Protein AF-A0A2H0YEI1-F1 (afdb_monomer_lite)

Sequence (120 aa):
MRYFIIFLISFLAAIFQSSFLVHFPIFGWVINLVLILAVGLAIFRNFKEGLFFAFFSGLLLDFFSAMPLGVKMVSLILCLIFLNLFFRFIKLSNLLKLLIFLPIILVIYEVLTLFLQWAI

Structure (mmCIF, N/CA/C/O backbone):
data_AF-A0A2H0YEI1-F1
#
_entry.id   AF-A0A2H0YEI1-F1
#
loop_
_atom_site.group_PDB
_atom_site.id
_atom_site.type_symbol
_atom_site.label_atom_id
_atom_site.label_alt_id
_atom_site.label_comp_id
_atom_site.label_asym_id
_atom_site.label_entity_id
_atom_site.label_seq_id
_atom_site.pdbx_PDB_ins_code
_atom_site.Cartn_x
_atom_site.Cartn_y
_atom_site.Cartn_z
_atom_site.occupancy
_atom_site.B_iso_or_equiv
_atom_site.auth_seq_id
_atom_site.auth_comp_id
_atom_site.auth_asym_id
_atom_site.auth_atom_id
_atom_site.pdbx_PDB_model_num
ATOM 1 N N . MET A 1 1 ? 7.768 8.068 19.001 1.00 83.94 1 MET A N 1
ATOM 2 C CA . MET A 1 1 ? 8.097 6.623 19.004 1.00 83.94 1 MET A CA 1
ATOM 3 C C . MET A 1 1 ? 7.322 5.820 17.963 1.00 83.94 1 MET A C 1
ATOM 5 O O . MET A 1 1 ? 7.958 5.252 17.090 1.00 83.94 1 MET A O 1
ATOM 9 N N . ARG A 1 2 ? 5.978 5.808 17.958 1.00 88.56 2 ARG A N 1
ATOM 10 C CA . ARG A 1 2 ? 5.197 4.980 17.008 1.00 88.56 2 ARG A CA 1
ATOM 11 C C . ARG A 1 2 ? 5.521 5.212 15.520 1.00 88.56 2 ARG A C 1
ATOM 13 O O . ARG A 1 2 ? 5.783 4.250 14.812 1.00 88.56 2 ARG A O 1
ATOM 20 N N . TYR A 1 3 ? 5.533 6.461 15.050 1.00 88.62 3 TYR A N 1
ATOM 21 C CA . TYR A 1 3 ? 5.816 6.770 13.635 1.00 88.62 3 TYR A CA 1
ATOM 22 C C . TYR A 1 3 ? 7.244 6.417 13.210 1.00 88.62 3 TYR A C 1
ATOM 24 O O . TYR A 1 3 ? 7.453 6.012 12.074 1.00 88.62 3 TYR A O 1
ATOM 32 N N . PHE A 1 4 ? 8.204 6.503 14.133 1.00 93.00 4 PHE A N 1
ATOM 33 C CA . PHE A 1 4 ? 9.581 6.082 13.885 1.00 93.00 4 PHE A CA 1
ATOM 34 C C . PHE A 1 4 ? 9.665 4.572 13.622 1.00 93.00 4 PHE A C 1
ATOM 36 O O . PHE A 1 4 ? 10.327 4.147 12.684 1.00 93.00 4 PHE A O 1
ATOM 43 N N . ILE A 1 5 ? 8.919 3.766 14.386 1.00 94.00 5 ILE A N 1
ATOM 44 C CA . ILE A 1 5 ? 8.836 2.314 14.168 1.00 94.00 5 ILE A CA 1
ATOM 45 C C . ILE A 1 5 ? 8.191 2.007 12.811 1.00 94.00 5 ILE A C 1
ATOM 47 O O . ILE A 1 5 ? 8.700 1.175 12.070 1.00 94.00 5 ILE A O 1
ATOM 51 N N . ILE A 1 6 ? 7.101 2.696 12.452 1.00 94.06 6 ILE A N 1
ATOM 52 C CA . ILE A 1 6 ? 6.441 2.517 11.145 1.00 94.06 6 ILE A CA 1
ATOM 53 C C . ILE A 1 6 ? 7.402 2.862 10.007 1.00 94.06 6 ILE A C 1
ATOM 55 O O . ILE A 1 6 ? 7.492 2.107 9.043 1.00 94.06 6 ILE A O 1
ATOM 59 N N . PHE A 1 7 ? 8.144 3.963 10.138 1.00 94.19 7 PHE A N 1
ATOM 60 C CA . PHE A 1 7 ? 9.166 4.349 9.173 1.00 94.19 7 PHE A CA 1
ATOM 61 C C . PHE A 1 7 ? 10.254 3.272 9.046 1.00 94.19 7 PHE A C 1
ATOM 63 O O . PHE A 1 7 ? 10.545 2.834 7.936 1.00 94.19 7 PHE A O 1
ATOM 70 N N . LEU A 1 8 ? 10.784 2.769 10.164 1.00 95.75 8 LEU A N 1
ATOM 71 C CA . LEU A 1 8 ? 11.798 1.711 10.164 1.00 95.75 8 LEU A CA 1
ATOM 72 C C . LEU A 1 8 ? 11.297 0.435 9.467 1.00 95.75 8 LEU A C 1
ATOM 74 O O . LEU A 1 8 ? 11.996 -0.126 8.627 1.00 95.75 8 LEU A O 1
ATOM 78 N N . ILE A 1 9 ? 10.068 0.003 9.767 1.00 95.44 9 ILE A N 1
ATOM 79 C CA . ILE A 1 9 ? 9.457 -1.164 9.115 1.00 95.44 9 ILE A CA 1
ATOM 80 C C . ILE A 1 9 ? 9.241 -0.883 7.624 1.00 95.44 9 ILE A C 1
ATOM 82 O O . ILE A 1 9 ? 9.494 -1.761 6.807 1.00 95.44 9 ILE A O 1
ATOM 86 N N . SER A 1 10 ? 8.816 0.329 7.249 1.00 94.94 10 SER A N 1
ATOM 87 C CA . SER A 1 10 ? 8.624 0.710 5.842 1.00 94.94 10 SER A CA 1
ATOM 88 C C . SER A 1 10 ? 9.931 0.662 5.053 1.00 94.94 10 SER A C 1
ATOM 90 O O . SER A 1 10 ? 9.944 0.198 3.916 1.00 94.94 10 SER A O 1
ATOM 92 N N . PHE A 1 11 ? 11.036 1.050 5.692 1.00 95.44 11 PHE A N 1
ATOM 93 C CA . PHE A 1 11 ? 12.370 1.007 5.115 1.00 95.44 11 PHE A CA 1
ATOM 94 C C . PHE A 1 11 ? 12.863 -0.424 4.917 1.00 95.44 11 PHE A C 1
ATOM 96 O O . PHE A 1 11 ? 13.245 -0.796 3.809 1.00 95.44 11 PHE A O 1
ATOM 103 N N . LEU A 1 12 ? 12.773 -1.254 5.959 1.00 96.38 12 LEU A N 1
ATOM 104 C CA . LEU A 1 12 ? 13.135 -2.670 5.872 1.00 96.38 12 LEU A CA 1
ATOM 105 C C . LEU A 1 12 ? 12.277 -3.413 4.841 1.00 96.38 12 LEU A C 1
ATOM 107 O O . LEU A 1 12 ? 12.808 -4.194 4.057 1.00 96.38 12 LEU A O 1
ATOM 111 N N . ALA A 1 13 ? 10.970 -3.144 4.806 1.00 95.69 13 ALA A N 1
ATOM 112 C CA . ALA A 1 13 ? 10.058 -3.745 3.840 1.00 95.69 13 ALA A CA 1
ATOM 113 C C . ALA A 1 13 ? 10.393 -3.334 2.401 1.00 95.69 13 ALA A C 1
ATOM 115 O O . ALA A 1 13 ? 10.405 -4.194 1.525 1.00 95.69 13 ALA A O 1
ATOM 116 N N . ALA A 1 14 ? 10.692 -2.054 2.156 1.00 94.94 14 ALA A N 1
ATOM 117 C CA . ALA A 1 14 ? 11.072 -1.574 0.830 1.00 94.94 14 ALA A CA 1
ATOM 118 C C . ALA A 1 14 ? 12.380 -2.217 0.348 1.00 94.94 14 ALA A C 1
ATOM 120 O O . ALA A 1 14 ? 12.420 -2.707 -0.776 1.00 94.94 14 ALA A O 1
ATOM 121 N N . ILE A 1 15 ? 13.401 -2.299 1.212 1.00 95.00 15 ILE A N 1
ATOM 122 C CA . ILE A 1 15 ? 14.674 -2.966 0.896 1.00 95.00 15 ILE A CA 1
ATOM 123 C C . ILE A 1 15 ? 14.460 -4.453 0.631 1.00 95.00 15 ILE A C 1
ATOM 125 O O . ILE A 1 15 ? 14.967 -4.995 -0.345 1.00 95.00 15 ILE A O 1
ATOM 129 N N . PHE A 1 16 ? 13.712 -5.138 1.494 1.00 94.81 16 PHE A N 1
ATOM 130 C CA . PHE A 1 16 ? 13.469 -6.566 1.323 1.00 94.81 16 PHE A CA 1
ATOM 131 C C . PHE A 1 16 ? 12.682 -6.849 0.036 1.00 94.81 16 PHE A C 1
ATOM 133 O O . PHE A 1 16 ? 13.011 -7.781 -0.702 1.00 94.81 16 PHE A O 1
ATOM 140 N N . GLN A 1 17 ? 11.696 -5.999 -0.273 1.00 94.19 17 GLN A N 1
ATOM 141 C CA . GLN A 1 17 ? 10.942 -6.050 -1.521 1.00 94.19 17 GLN A CA 1
ATOM 142 C C . GLN A 1 17 ? 11.856 -5.868 -2.733 1.00 94.19 17 GLN A C 1
ATOM 144 O O . GLN A 1 17 ? 11.777 -6.678 -3.649 1.00 94.19 17 GLN A O 1
ATOM 149 N N . SER A 1 18 ? 12.699 -4.829 -2.754 1.00 92.38 18 SER A N 1
ATOM 150 C CA . SER A 1 18 ? 13.527 -4.481 -3.916 1.00 92.38 18 SER A CA 1
ATOM 151 C C . SER A 1 18 ? 14.736 -5.395 -4.101 1.00 92.38 18 SER A C 1
ATOM 153 O O . SER A 1 18 ? 15.141 -5.634 -5.233 1.00 92.38 18 SER A O 1
ATOM 155 N N . SER A 1 19 ? 15.312 -5.906 -3.012 1.00 92.25 19 SER A N 1
ATOM 156 C CA . SER A 1 19 ? 16.574 -6.650 -3.055 1.00 92.25 19 SER A CA 1
ATOM 157 C C . SER A 1 19 ? 16.382 -8.162 -3.049 1.00 92.25 19 SER A C 1
ATOM 159 O O . SER A 1 19 ? 17.143 -8.871 -3.697 1.00 92.25 19 SER A O 1
ATOM 161 N N . PHE A 1 20 ? 15.387 -8.683 -2.326 1.00 92.06 20 PHE A N 1
ATOM 162 C CA . PHE A 1 20 ? 15.200 -10.129 -2.180 1.00 92.06 20 PHE A CA 1
ATOM 163 C C . PHE A 1 20 ? 14.009 -10.628 -3.000 1.00 92.06 20 PHE A C 1
ATOM 165 O O . PHE A 1 20 ? 14.179 -11.470 -3.877 1.00 92.06 20 PHE A O 1
ATOM 172 N N . LEU A 1 21 ? 12.817 -10.066 -2.774 1.00 90.88 21 LEU A N 1
ATOM 173 C CA . LEU A 1 21 ? 11.565 -10.567 -3.360 1.00 90.88 21 LEU A CA 1
ATOM 174 C C . LEU A 1 21 ? 11.486 -10.462 -4.885 1.00 90.88 21 LEU A C 1
ATOM 176 O O . LEU A 1 21 ? 10.836 -11.305 -5.497 1.00 90.88 21 LEU A O 1
ATOM 180 N N . VAL A 1 22 ? 12.171 -9.497 -5.508 1.00 88.19 22 VAL A N 1
ATOM 181 C CA . VAL A 1 22 ? 12.233 -9.395 -6.981 1.00 88.19 22 VAL A CA 1
ATOM 182 C C . VAL A 1 22 ? 12.772 -10.680 -7.627 1.00 88.19 22 VAL A C 1
ATOM 184 O O . VAL A 1 22 ? 12.378 -11.017 -8.739 1.00 88.19 22 VAL A O 1
ATOM 187 N N . HIS A 1 23 ? 13.610 -11.443 -6.921 1.00 88.88 23 HIS A N 1
ATOM 188 C CA . HIS A 1 23 ? 14.215 -12.679 -7.427 1.00 88.88 23 HIS A CA 1
ATOM 189 C C . HIS A 1 23 ? 13.318 -13.918 -7.284 1.00 88.88 23 HIS A C 1
ATOM 191 O O . HIS A 1 23 ? 13.669 -14.978 -7.797 1.00 88.88 23 HIS A O 1
ATOM 197 N N . PHE A 1 24 ? 12.162 -13.801 -6.620 1.00 90.56 24 PHE A N 1
ATOM 198 C CA . PHE A 1 24 ? 11.223 -14.906 -6.400 1.00 90.56 24 PHE A CA 1
ATOM 199 C C . PHE A 1 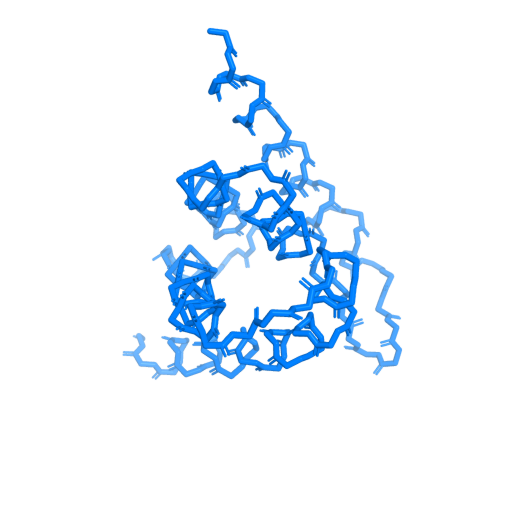24 ? 9.856 -14.624 -7.045 1.00 90.56 24 PHE A C 1
ATOM 201 O O . PHE A 1 24 ? 8.851 -14.511 -6.336 1.00 90.56 24 PHE A O 1
ATOM 208 N N . PRO A 1 25 ? 9.784 -14.498 -8.385 1.00 88.56 25 PRO A N 1
ATOM 209 C CA . PRO A 1 25 ? 8.510 -14.346 -9.067 1.00 88.56 25 PRO A CA 1
ATOM 210 C C . PRO A 1 25 ? 7.696 -15.640 -8.960 1.00 88.56 25 PRO A C 1
ATOM 212 O O . PRO A 1 25 ? 8.181 -16.737 -9.233 1.00 88.56 25 PRO A O 1
ATOM 215 N N . ILE A 1 26 ? 6.424 -15.507 -8.608 1.00 87.31 26 ILE A N 1
ATOM 216 C CA . ILE A 1 26 ? 5.454 -16.600 -8.555 1.00 87.31 26 ILE A CA 1
ATOM 217 C C . ILE A 1 26 ? 4.574 -16.467 -9.797 1.00 87.31 26 ILE A C 1
ATOM 219 O O . ILE A 1 26 ? 3.887 -15.465 -9.964 1.00 87.31 26 ILE A O 1
ATOM 223 N N . PHE A 1 27 ? 4.628 -17.445 -10.707 1.00 86.31 27 PHE A N 1
ATOM 224 C CA . PHE A 1 27 ? 3.952 -17.383 -12.018 1.00 86.31 27 PHE A CA 1
ATOM 225 C C . PHE A 1 27 ? 4.275 -16.115 -12.839 1.00 86.31 27 PHE A C 1
ATOM 227 O O . PHE A 1 27 ? 3.446 -15.640 -13.609 1.00 86.31 27 PHE A O 1
ATOM 234 N N . GLY A 1 28 ? 5.477 -15.550 -12.674 1.00 82.19 28 GLY A N 1
ATOM 235 C CA . GLY A 1 28 ? 5.887 -14.301 -13.331 1.00 82.19 28 GLY A CA 1
ATOM 236 C C . GLY A 1 28 ? 5.458 -13.021 -12.604 1.00 82.19 28 GLY A C 1
ATOM 237 O O . GLY A 1 28 ? 5.818 -11.935 -13.044 1.00 82.19 28 GLY A O 1
ATOM 238 N N . TRP A 1 29 ? 4.744 -13.131 -11.479 1.00 81.31 29 TRP A N 1
ATOM 239 C CA . TRP A 1 29 ? 4.302 -12.003 -10.660 1.00 81.31 29 TRP A CA 1
ATOM 240 C C . TRP A 1 29 ? 5.110 -11.945 -9.365 1.00 81.31 29 TRP A C 1
ATOM 242 O O . TRP A 1 29 ? 5.268 -12.948 -8.669 1.00 81.31 29 TRP A O 1
ATOM 252 N N . VAL A 1 30 ? 5.607 -10.764 -9.003 1.00 86.62 30 VAL A N 1
ATOM 253 C CA . VAL A 1 30 ? 6.270 -10.557 -7.710 1.00 86.62 30 VAL A CA 1
ATOM 254 C C . VAL A 1 30 ? 5.229 -10.069 -6.714 1.00 86.62 30 VAL A C 1
ATOM 256 O O . VAL A 1 30 ? 4.609 -9.026 -6.910 1.00 86.62 30 VAL A O 1
ATOM 259 N N . ILE A 1 31 ? 5.040 -10.808 -5.621 1.00 88.06 31 ILE A N 1
ATOM 260 C CA . ILE A 1 31 ? 4.125 -10.386 -4.559 1.00 88.06 31 ILE A CA 1
ATOM 261 C C . ILE A 1 31 ? 4.620 -9.059 -3.972 1.00 88.06 31 ILE A C 1
ATOM 263 O O . ILE A 1 31 ? 5.771 -8.938 -3.547 1.00 88.06 31 ILE A O 1
ATOM 267 N N . ASN A 1 32 ? 3.735 -8.063 -3.919 1.00 92.50 32 ASN A N 1
ATOM 268 C CA . ASN A 1 32 ? 4.044 -6.764 -3.338 1.00 92.50 32 ASN A CA 1
ATOM 269 C C . ASN A 1 32 ? 3.854 -6.788 -1.812 1.00 92.50 32 ASN A C 1
ATOM 271 O O . ASN A 1 32 ? 2.772 -6.509 -1.289 1.00 92.50 32 ASN A O 1
ATOM 275 N N . LEU A 1 33 ? 4.926 -7.115 -1.087 1.00 94.62 33 LEU A N 1
ATOM 276 C CA . LEU A 1 33 ? 4.940 -7.167 0.375 1.00 94.62 33 LEU A CA 1
ATOM 277 C C . LEU A 1 33 ? 4.629 -5.800 0.994 1.00 94.62 33 LEU A C 1
ATOM 279 O O . LEU A 1 33 ? 3.932 -5.720 2.005 1.00 94.62 33 LEU A O 1
ATOM 283 N N . VAL A 1 34 ? 5.091 -4.718 0.367 1.00 96.50 34 VAL A N 1
ATOM 284 C CA . VAL A 1 34 ? 4.827 -3.350 0.824 1.00 96.50 34 VAL A CA 1
ATOM 285 C C . VAL A 1 34 ? 3.330 -3.034 0.789 1.00 96.50 34 VAL A C 1
ATOM 287 O O . VAL A 1 34 ? 2.796 -2.515 1.771 1.00 96.50 34 VAL A O 1
ATOM 290 N N . LEU A 1 35 ? 2.634 -3.402 -0.289 1.00 96.25 35 LEU A N 1
ATOM 291 C CA . LEU A 1 35 ? 1.185 -3.237 -0.408 1.00 96.25 35 LEU A CA 1
ATOM 292 C C . LEU A 1 35 ? 0.440 -4.047 0.660 1.00 96.25 35 LEU A C 1
ATOM 294 O O . LEU A 1 35 ? -0.439 -3.511 1.335 1.00 96.25 35 LEU A O 1
ATOM 298 N N . ILE A 1 36 ? 0.823 -5.313 0.854 1.00 95.62 36 ILE A N 1
ATOM 299 C CA . ILE A 1 36 ? 0.222 -6.201 1.861 1.00 95.62 36 ILE A CA 1
ATOM 300 C C . ILE A 1 36 ? 0.339 -5.589 3.260 1.00 95.62 36 ILE A C 1
ATOM 302 O O . ILE A 1 36 ? -0.651 -5.519 3.991 1.00 95.62 36 ILE A O 1
ATOM 306 N N . LEU A 1 37 ? 1.528 -5.105 3.628 1.00 96.56 37 LEU A N 1
ATOM 307 C CA . LEU A 1 37 ? 1.760 -4.471 4.924 1.00 96.56 37 LEU A CA 1
ATOM 308 C C . LEU A 1 37 ? 1.004 -3.147 5.068 1.00 96.56 37 LEU A C 1
ATOM 310 O O . LEU A 1 37 ? 0.416 -2.900 6.121 1.00 96.56 37 LEU A O 1
ATOM 314 N N . ALA A 1 38 ? 0.974 -2.315 4.025 1.00 97.00 38 ALA A N 1
ATOM 315 C CA . ALA A 1 38 ? 0.251 -1.046 4.035 1.00 97.00 38 ALA A CA 1
ATOM 316 C C . ALA A 1 38 ? -1.255 -1.259 4.265 1.00 97.00 38 ALA A C 1
ATOM 318 O O . ALA A 1 38 ? -1.859 -0.621 5.133 1.00 97.00 38 ALA A O 1
ATOM 319 N N . VAL A 1 39 ? -1.847 -2.202 3.527 1.00 95.75 39 VAL A N 1
ATOM 320 C CA . VAL A 1 39 ? -3.255 -2.600 3.644 1.00 95.75 39 VAL A CA 1
ATOM 321 C C . VAL A 1 39 ? -3.531 -3.217 5.016 1.00 95.75 39 VAL A C 1
ATOM 323 O O . VAL A 1 39 ? -4.490 -2.830 5.685 1.00 95.75 39 VAL A O 1
ATOM 326 N N . 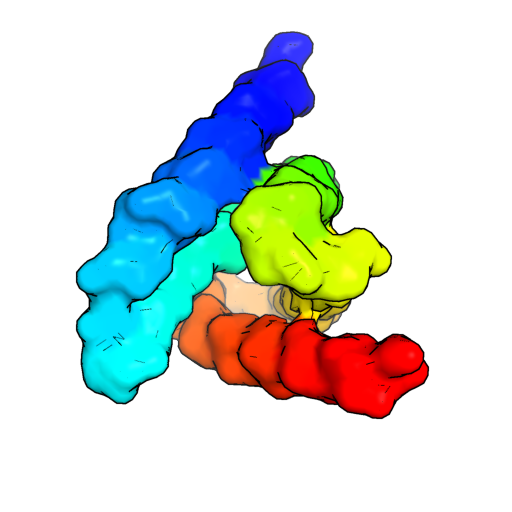GLY A 1 40 ? -2.665 -4.119 5.482 1.00 95.00 40 GLY A N 1
ATOM 327 C CA . GLY A 1 40 ? -2.766 -4.717 6.811 1.00 95.00 40 GLY A CA 1
ATOM 328 C C . GLY A 1 40 ? -2.749 -3.664 7.921 1.00 95.00 40 GLY A C 1
ATOM 329 O O . GLY A 1 40 ? -3.630 -3.655 8.779 1.00 95.00 40 GLY A O 1
ATOM 330 N N . LEU A 1 41 ? -1.811 -2.716 7.886 1.00 95.50 41 LEU A N 1
ATOM 331 C CA . LEU A 1 41 ? -1.743 -1.621 8.860 1.00 95.50 41 LEU A CA 1
ATOM 332 C C . LEU A 1 41 ? -2.989 -0.728 8.820 1.00 95.50 41 LEU A C 1
ATOM 334 O O . LEU A 1 41 ? -3.493 -0.338 9.878 1.00 95.50 41 LEU A O 1
ATOM 338 N N . ALA A 1 42 ? -3.508 -0.439 7.625 1.00 95.06 42 ALA A N 1
ATOM 339 C CA . ALA A 1 42 ? -4.731 0.338 7.461 1.00 95.06 42 ALA A CA 1
ATOM 340 C C . ALA A 1 42 ? -5.959 -0.369 8.063 1.00 95.06 42 ALA A C 1
ATOM 342 O O . ALA A 1 42 ? -6.794 0.297 8.674 1.00 95.06 42 ALA A O 1
ATOM 343 N N . ILE A 1 43 ? -6.049 -1.697 7.921 1.00 94.00 43 ILE A N 1
ATOM 344 C CA . ILE A 1 43 ? -7.157 -2.527 8.421 1.00 94.00 43 ILE A CA 1
ATOM 345 C C . ILE A 1 43 ? -7.064 -2.769 9.929 1.00 94.00 43 ILE A C 1
ATOM 347 O O . ILE A 1 43 ? -8.031 -2.551 10.655 1.00 94.00 43 ILE A O 1
ATOM 351 N N . PHE A 1 44 ? -5.928 -3.288 10.402 1.00 94.06 44 PHE A N 1
ATOM 352 C CA . PHE A 1 44 ? -5.797 -3.785 11.774 1.00 94.06 44 PHE A CA 1
ATOM 353 C C . PHE A 1 44 ? -5.506 -2.687 12.787 1.00 94.06 44 PHE A C 1
ATOM 355 O O . PHE A 1 44 ? -5.759 -2.889 13.973 1.00 94.06 44 PHE A O 1
ATOM 362 N N . ARG A 1 45 ? -4.943 -1.554 12.351 1.00 92.44 45 ARG A N 1
ATOM 363 C CA . ARG A 1 45 ? -4.553 -0.467 13.254 1.00 92.44 45 ARG A CA 1
ATOM 364 C C . ARG A 1 45 ? -5.323 0.803 12.957 1.00 92.44 45 ARG A C 1
ATOM 366 O O . ARG A 1 45 ? -6.258 1.121 13.677 1.00 92.44 45 ARG A O 1
ATOM 373 N N . ASN A 1 46 ? -4.898 1.552 11.944 1.00 92.00 46 ASN A N 1
ATOM 374 C CA . ASN A 1 46 ? -5.478 2.841 11.588 1.00 92.00 46 ASN A CA 1
ATOM 375 C C . ASN A 1 46 ? -5.135 3.198 10.144 1.00 92.00 46 ASN A C 1
ATOM 377 O O . ASN A 1 46 ? -3.979 3.106 9.732 1.00 92.00 46 ASN A O 1
ATOM 381 N N . PHE A 1 47 ? -6.108 3.756 9.424 1.00 94.75 47 PHE A N 1
ATOM 382 C CA . PHE A 1 47 ? -5.920 4.233 8.052 1.00 94.75 47 PHE A CA 1
ATOM 383 C C . PHE A 1 47 ? -4.749 5.221 7.908 1.00 94.75 47 PHE A C 1
ATOM 385 O O . PHE A 1 47 ? -3.945 5.105 6.988 1.00 94.75 47 PHE A O 1
ATOM 392 N N . LYS A 1 48 ? -4.597 6.151 8.863 1.00 95.25 48 LYS A N 1
ATOM 393 C CA . LYS A 1 48 ? -3.486 7.121 8.878 1.00 95.25 48 LYS A CA 1
ATOM 394 C C . LYS A 1 48 ? -2.111 6.449 8.975 1.00 95.25 48 LYS A C 1
ATOM 396 O O . LYS A 1 48 ? -1.161 6.934 8.374 1.00 95.25 48 LYS A O 1
ATOM 401 N N . GLU A 1 49 ? -1.997 5.349 9.723 1.00 95.56 49 GLU A N 1
ATOM 402 C CA . GLU A 1 49 ? -0.736 4.605 9.846 1.00 95.56 49 GLU A CA 1
ATOM 403 C C . GLU A 1 49 ? -0.411 3.850 8.555 1.00 95.56 49 GLU A C 1
ATOM 405 O O . GLU A 1 49 ? 0.737 3.873 8.120 1.00 95.56 49 GLU A O 1
ATOM 410 N N . GLY A 1 50 ? -1.423 3.256 7.914 1.00 96.31 50 GLY A N 1
ATOM 411 C CA . GLY A 1 50 ? -1.277 2.649 6.591 1.00 96.31 50 GLY A CA 1
ATOM 412 C C . GLY A 1 50 ? -0.850 3.663 5.528 1.00 96.31 50 GLY A C 1
ATOM 413 O O . GLY A 1 50 ? 0.082 3.394 4.780 1.00 96.31 50 GLY A O 1
ATOM 414 N N . LEU A 1 51 ? -1.459 4.857 5.505 1.00 97.06 51 LEU A N 1
ATOM 415 C CA . LEU A 1 51 ? -1.070 5.940 4.591 1.00 97.06 51 LEU A CA 1
ATOM 416 C C . LEU A 1 51 ? 0.371 6.400 4.808 1.00 97.06 51 LEU A C 1
ATOM 418 O O . LEU A 1 51 ? 1.111 6.565 3.843 1.00 97.06 51 LEU A O 1
ATOM 422 N N . PHE A 1 52 ? 0.779 6.589 6.065 1.00 97.12 52 PHE A N 1
ATOM 423 C CA . PHE A 1 52 ? 2.153 6.967 6.388 1.00 97.12 52 PHE A CA 1
ATOM 424 C C . PHE A 1 52 ? 3.135 5.892 5.908 1.00 97.12 52 PHE A C 1
ATOM 426 O O . PHE A 1 52 ? 4.132 6.204 5.265 1.00 97.12 52 PHE A O 1
ATOM 433 N N . PHE A 1 53 ? 2.818 4.618 6.149 1.00 97.75 53 PHE A N 1
ATOM 434 C CA . PHE A 1 53 ? 3.617 3.502 5.656 1.00 97.75 53 PHE A CA 1
ATOM 435 C C . PHE A 1 53 ? 3.702 3.489 4.124 1.00 97.75 53 PHE A C 1
ATOM 437 O O .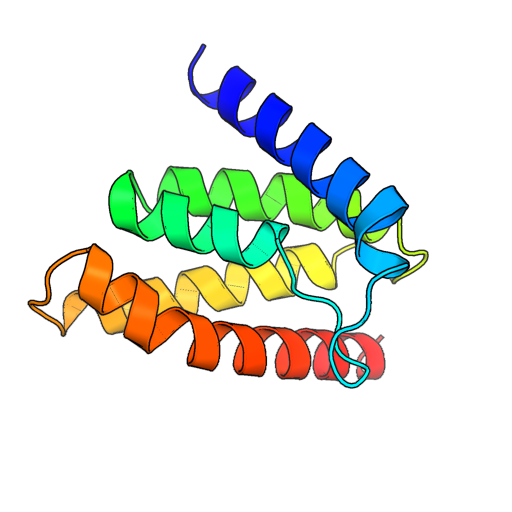 PHE A 1 53 ? 4.805 3.417 3.589 1.00 97.75 53 PHE A O 1
ATOM 444 N N . ALA A 1 54 ? 2.570 3.603 3.423 1.00 97.31 54 ALA A N 1
ATOM 445 C CA . ALA A 1 54 ? 2.488 3.636 1.960 1.00 97.31 54 ALA A CA 1
ATOM 446 C C . ALA A 1 54 ? 3.289 4.790 1.345 1.00 97.31 54 ALA A C 1
ATOM 448 O O . ALA A 1 54 ? 3.968 4.593 0.343 1.00 97.31 54 ALA A O 1
ATOM 449 N N . PHE A 1 55 ? 3.253 5.969 1.966 1.00 97.38 55 PHE A N 1
ATOM 450 C CA . PHE A 1 55 ? 4.021 7.127 1.522 1.00 97.38 55 PHE A CA 1
ATOM 451 C C . PHE A 1 55 ? 5.531 6.853 1.568 1.00 97.38 55 PHE A C 1
ATOM 453 O O . PHE A 1 55 ? 6.209 6.954 0.548 1.00 97.38 55 PHE A O 1
ATOM 460 N N . PHE A 1 56 ? 6.060 6.446 2.727 1.00 97.12 56 PHE A N 1
ATOM 461 C CA . PHE A 1 56 ? 7.503 6.235 2.880 1.00 97.12 56 PHE A CA 1
ATOM 462 C C . PHE A 1 56 ? 8.009 5.018 2.115 1.00 97.12 56 PHE A C 1
ATOM 464 O O . PHE A 1 56 ? 8.985 5.123 1.379 1.00 97.12 56 PHE A O 1
ATOM 471 N N . SER A 1 57 ? 7.340 3.873 2.250 1.00 96.50 57 SER A N 1
ATOM 472 C CA . SER A 1 57 ? 7.729 2.667 1.513 1.00 96.50 57 SER A CA 1
ATOM 473 C C . SER A 1 57 ? 7.597 2.854 0.002 1.00 96.50 57 SER A C 1
ATOM 475 O O . SER A 1 57 ? 8.461 2.396 -0.732 1.00 96.50 57 SER A O 1
ATOM 477 N N . GLY A 1 58 ? 6.570 3.568 -0.467 1.00 95.88 58 GLY A N 1
ATOM 478 C CA . GLY A 1 58 ? 6.382 3.874 -1.879 1.00 95.88 58 GLY A CA 1
ATOM 479 C C . GLY A 1 58 ? 7.487 4.751 -2.451 1.00 95.88 58 GLY A C 1
ATOM 480 O O . GLY A 1 58 ? 8.062 4.388 -3.471 1.00 95.88 58 GLY A O 1
ATOM 481 N N . LEU A 1 59 ? 7.849 5.835 -1.755 1.00 95.44 59 LEU A N 1
ATOM 482 C CA . LEU A 1 59 ? 8.993 6.666 -2.142 1.00 95.44 59 LEU A CA 1
ATOM 483 C C . LEU A 1 59 ? 10.284 5.854 -2.199 1.00 95.44 59 LEU A C 1
ATOM 485 O O . LEU A 1 59 ? 11.025 5.941 -3.171 1.00 95.44 59 LEU A O 1
ATOM 489 N N . LEU A 1 60 ? 10.550 5.044 -1.173 1.00 95.50 60 LEU A N 1
ATOM 490 C CA . LEU A 1 60 ? 11.744 4.201 -1.125 1.00 95.50 60 LEU A CA 1
ATOM 491 C C . LEU A 1 60 ? 11.764 3.174 -2.258 1.00 95.50 60 LEU A C 1
ATOM 493 O O . LEU A 1 60 ? 12.805 2.955 -2.868 1.00 95.50 60 LEU A O 1
ATOM 497 N N . LEU A 1 61 ? 10.618 2.570 -2.576 1.00 94.75 61 LEU A N 1
ATOM 498 C CA . LEU A 1 61 ? 10.510 1.673 -3.717 1.00 94.75 61 LEU A CA 1
ATOM 499 C C . LEU A 1 61 ? 10.777 2.402 -5.033 1.00 94.75 61 LEU A C 1
ATOM 501 O O . LEU A 1 61 ? 11.453 1.829 -5.882 1.00 94.75 61 LEU A O 1
ATOM 505 N N . ASP A 1 62 ? 10.281 3.626 -5.216 1.00 93.50 62 ASP A N 1
ATOM 506 C CA . ASP A 1 62 ? 10.585 4.430 -6.404 1.00 93.50 62 ASP A CA 1
ATOM 507 C C . ASP A 1 62 ? 12.099 4.682 -6.508 1.00 93.50 62 ASP A C 1
ATOM 509 O O . ASP A 1 62 ? 12.692 4.397 -7.547 1.00 93.50 62 ASP A O 1
ATOM 513 N N . PHE A 1 63 ? 12.754 5.062 -5.402 1.00 92.62 63 PHE A N 1
ATOM 514 C CA . PHE A 1 63 ? 14.214 5.219 -5.341 1.00 92.62 63 PHE A CA 1
ATOM 515 C C . PHE A 1 63 ? 14.981 3.937 -5.694 1.00 92.62 63 PHE A C 1
ATOM 517 O O . PHE A 1 63 ? 15.998 4.006 -6.381 1.00 92.62 63 PHE A O 1
ATOM 524 N N . PHE A 1 64 ? 14.520 2.770 -5.239 1.00 91.44 64 PHE A N 1
ATOM 525 C CA . PHE A 1 64 ? 15.223 1.504 -5.465 1.00 91.44 64 PHE A CA 1
ATOM 526 C C . PHE A 1 64 ? 14.912 0.834 -6.806 1.00 91.44 64 PHE A C 1
ATOM 528 O O . PHE A 1 64 ? 15.650 -0.060 -7.209 1.00 91.44 64 PHE A O 1
ATOM 535 N N . SER A 1 65 ? 13.833 1.213 -7.497 1.00 83.69 65 SER A N 1
ATOM 536 C CA . SER A 1 65 ? 13.342 0.464 -8.667 1.00 83.69 65 SER A CA 1
ATOM 537 C C . SER A 1 65 ? 13.584 1.115 -10.024 1.00 83.69 65 SER A C 1
ATOM 539 O O . SER A 1 65 ? 13.034 0.639 -11.013 1.00 83.69 65 SER A O 1
ATOM 541 N N . ALA A 1 66 ? 14.396 2.176 -10.083 1.00 80.62 66 ALA A N 1
ATOM 542 C CA . ALA A 1 66 ? 14.676 2.951 -11.300 1.00 80.62 66 ALA A CA 1
ATOM 543 C C . ALA A 1 66 ? 13.417 3.480 -12.027 1.00 80.62 66 ALA A C 1
ATOM 545 O O . ALA A 1 66 ? 13.502 3.939 -13.164 1.00 80.62 66 ALA A O 1
ATOM 546 N N . MET A 1 67 ? 12.250 3.426 -11.376 1.00 82.31 67 MET A N 1
ATOM 547 C CA . MET A 1 67 ? 11.000 3.983 -11.878 1.00 82.31 67 MET A CA 1
ATOM 548 C C . MET A 1 67 ? 10.951 5.495 -11.639 1.00 82.31 67 MET A C 1
ATOM 550 O O . MET A 1 67 ? 11.647 5.997 -10.749 1.00 82.31 67 MET A O 1
ATOM 554 N N . PRO A 1 68 ? 10.112 6.233 -12.391 1.00 88.94 68 PRO A N 1
ATOM 555 C CA . PRO A 1 68 ? 9.884 7.642 -12.119 1.00 88.94 68 PRO A CA 1
ATOM 556 C C . PRO A 1 68 ? 9.448 7.851 -10.666 1.00 88.94 68 PRO A C 1
ATOM 558 O O .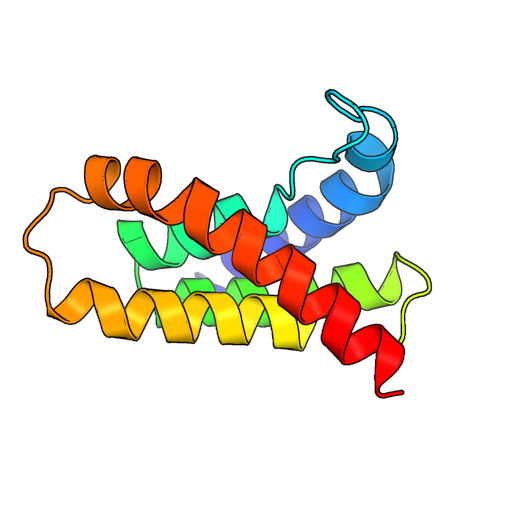 PRO A 1 68 ? 8.585 7.136 -10.144 1.00 88.94 68 PRO A O 1
ATOM 561 N N . LEU A 1 69 ? 10.053 8.844 -10.014 1.00 90.81 69 LEU A N 1
ATOM 562 C CA . LEU A 1 69 ? 9.739 9.183 -8.631 1.00 90.81 69 LEU A CA 1
ATOM 563 C C . LEU A 1 69 ? 8.246 9.488 -8.477 1.00 90.81 69 LEU A C 1
ATOM 565 O O . LEU A 1 69 ? 7.699 10.337 -9.177 1.00 90.81 69 LEU A O 1
ATOM 569 N N . GLY A 1 70 ? 7.601 8.819 -7.523 1.00 90.31 70 GLY A N 1
ATOM 570 C CA . GLY A 1 70 ? 6.203 9.033 -7.176 1.00 90.31 70 GLY A CA 1
ATOM 571 C C . GLY A 1 70 ? 5.233 8.011 -7.765 1.00 90.31 70 GLY A C 1
ATOM 572 O O . GLY A 1 70 ? 4.109 7.941 -7.273 1.00 90.31 70 GLY A O 1
ATOM 573 N N . VAL A 1 71 ? 5.619 7.189 -8.747 1.00 94.44 71 VAL A N 1
ATOM 574 C CA . VAL A 1 71 ? 4.705 6.205 -9.360 1.00 94.44 71 VAL A CA 1
ATOM 575 C C . VAL A 1 71 ? 4.198 5.205 -8.323 1.00 94.44 71 VAL A C 1
ATOM 577 O O . VAL A 1 71 ? 2.984 5.054 -8.142 1.00 94.44 71 VAL A O 1
ATOM 580 N N . LYS A 1 72 ? 5.095 4.528 -7.598 1.00 94.69 72 LYS A N 1
ATOM 581 C CA . LYS A 1 72 ? 4.696 3.536 -6.593 1.00 94.69 72 LYS A CA 1
ATOM 582 C C . LYS A 1 72 ? 4.117 4.206 -5.362 1.00 94.69 72 LYS A C 1
ATOM 584 O O . LYS 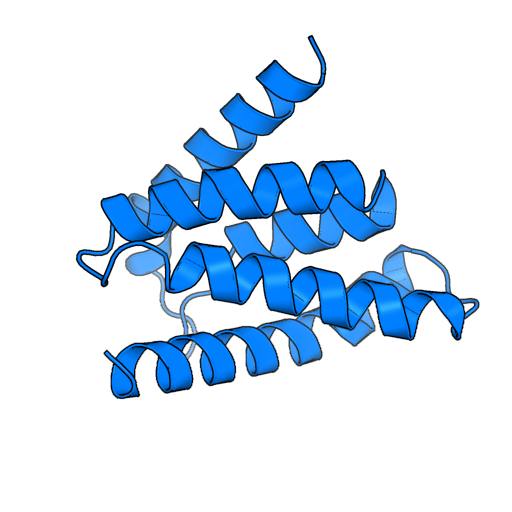A 1 72 ? 3.145 3.684 -4.816 1.00 94.69 72 LYS A O 1
ATOM 589 N N . MET A 1 73 ? 4.655 5.357 -4.952 1.00 96.25 73 MET A N 1
ATOM 590 C CA . MET A 1 73 ? 4.093 6.144 -3.851 1.00 96.25 73 MET A CA 1
ATOM 591 C C . MET A 1 73 ? 2.620 6.489 -4.090 1.00 96.25 73 MET A C 1
ATOM 593 O O . MET A 1 73 ? 1.767 6.178 -3.256 1.00 96.25 73 MET A O 1
ATOM 597 N N . VAL A 1 74 ? 2.307 7.104 -5.232 1.00 96.38 74 VAL A N 1
ATOM 598 C CA . VAL A 1 74 ? 0.944 7.523 -5.574 1.00 96.38 74 VAL A CA 1
ATOM 599 C C . VAL A 1 74 ? 0.040 6.304 -5.729 1.00 96.38 74 VAL A C 1
ATOM 601 O O . VAL A 1 74 ? -1.051 6.290 -5.160 1.00 96.38 74 VAL A O 1
ATOM 604 N N . SER A 1 75 ? 0.507 5.249 -6.400 1.00 96.56 75 SER A N 1
ATOM 605 C CA . SER A 1 75 ? -0.266 4.011 -6.575 1.00 96.56 75 SER A CA 1
ATOM 606 C C . SER A 1 75 ? -0.663 3.379 -5.236 1.00 96.56 75 SER A C 1
ATOM 608 O O . SER A 1 75 ? -1.830 3.040 -5.036 1.00 96.56 75 SER A O 1
ATOM 610 N N . LEU A 1 76 ? 0.273 3.270 -4.282 1.00 96.88 76 LEU A N 1
ATOM 611 C CA . LEU A 1 76 ? -0.005 2.736 -2.941 1.00 96.88 76 LEU A CA 1
ATOM 612 C C . LEU A 1 76 ? -1.014 3.603 -2.175 1.00 96.88 76 LEU A C 1
ATOM 614 O O . LEU A 1 76 ? -1.936 3.079 -1.547 1.00 96.88 76 LEU A O 1
ATOM 618 N N . ILE A 1 77 ? -0.859 4.928 -2.227 1.00 97.56 77 ILE A N 1
ATOM 619 C CA . ILE A 1 77 ? -1.762 5.866 -1.547 1.00 97.56 77 ILE A CA 1
ATOM 620 C C . ILE A 1 77 ? -3.176 5.775 -2.130 1.00 97.56 77 ILE A C 1
ATOM 622 O O . ILE A 1 77 ? -4.140 5.665 -1.370 1.00 97.56 77 ILE A O 1
ATOM 626 N N . LEU A 1 78 ? -3.309 5.769 -3.459 1.00 97.06 78 LEU A N 1
ATOM 627 C CA . LEU A 1 78 ? -4.598 5.642 -4.141 1.00 97.06 78 LEU A CA 1
ATOM 628 C C . LEU A 1 78 ? -5.289 4.318 -3.805 1.00 97.06 78 LEU A C 1
ATOM 630 O O . LEU A 1 78 ? -6.484 4.318 -3.509 1.00 97.06 78 LEU A O 1
ATOM 634 N N . CYS A 1 79 ? -4.543 3.211 -3.752 1.00 96.69 79 CYS A N 1
ATOM 635 C CA . CYS A 1 79 ? -5.068 1.914 -3.322 1.00 96.69 79 CYS A CA 1
ATOM 636 C C . CYS A 1 79 ? -5.657 1.963 -1.907 1.00 96.69 79 CYS A C 1
ATOM 638 O O . CYS A 1 79 ? -6.747 1.443 -1.659 1.00 96.69 79 CYS A O 1
ATOM 640 N N . LEU A 1 80 ? -4.960 2.609 -0.968 1.00 96.69 80 LEU A N 1
ATOM 641 C CA . LEU A 1 80 ? -5.455 2.757 0.398 1.00 96.69 80 LEU A CA 1
ATOM 642 C C . LEU A 1 80 ? -6.690 3.659 0.464 1.00 96.69 80 LEU A C 1
ATOM 644 O O . LEU A 1 80 ? -7.645 3.330 1.169 1.00 96.69 80 LEU A O 1
ATOM 648 N N . ILE A 1 81 ? -6.700 4.775 -0.269 1.00 95.88 81 ILE A N 1
ATOM 649 C CA . ILE A 1 81 ? -7.869 5.662 -0.350 1.00 95.88 81 ILE A CA 1
ATOM 650 C C . ILE A 1 81 ? -9.077 4.889 -0.879 1.00 95.88 81 ILE A C 1
ATOM 652 O O . ILE A 1 81 ? -10.139 4.940 -0.256 1.00 95.88 81 ILE A O 1
ATOM 656 N N . PHE A 1 82 ? -8.899 4.132 -1.965 1.00 94.50 82 PHE A N 1
ATOM 657 C CA . PHE A 1 82 ? -9.928 3.261 -2.523 1.00 94.50 82 PHE A CA 1
ATOM 658 C C . PHE A 1 82 ? -10.460 2.306 -1.451 1.00 94.50 82 PHE A C 1
ATOM 660 O O . PHE A 1 82 ? -11.644 2.332 -1.130 1.00 94.50 82 PHE A O 1
ATOM 667 N N . LEU A 1 83 ? -9.582 1.552 -0.792 1.00 93.69 83 LEU A N 1
ATOM 668 C CA . LEU A 1 83 ? -9.946 0.633 0.288 1.00 93.69 83 LEU A CA 1
ATOM 669 C C . LEU A 1 83 ? -10.741 1.311 1.423 1.00 93.69 83 LEU A C 1
ATOM 671 O O . LEU A 1 83 ? -11.742 0.767 1.893 1.00 93.69 83 LEU A O 1
ATOM 675 N N . ASN A 1 84 ? -10.347 2.514 1.845 1.00 93.62 84 ASN A N 1
ATOM 676 C CA . ASN A 1 84 ? -11.015 3.238 2.929 1.00 93.62 84 ASN A CA 1
ATOM 677 C C . ASN A 1 84 ? -12.431 3.700 2.557 1.00 93.62 84 ASN A C 1
ATOM 679 O O . ASN A 1 84 ? -13.295 3.781 3.433 1.00 93.62 84 ASN A O 1
ATOM 683 N N . LEU A 1 85 ? -12.691 3.973 1.275 1.00 92.12 85 LEU A N 1
ATOM 684 C CA . LEU A 1 85 ? -14.038 4.280 0.792 1.00 92.12 85 LEU A CA 1
ATOM 685 C C . LEU A 1 85 ? -14.961 3.065 0.950 1.00 92.12 85 LEU A C 1
ATOM 687 O O . LEU A 1 85 ? -16.049 3.201 1.506 1.00 92.12 85 LEU A O 1
ATOM 691 N N . PHE A 1 86 ? -14.508 1.871 0.556 1.00 88.44 86 PHE A N 1
ATOM 692 C CA . PHE A 1 86 ? -15.318 0.648 0.635 1.00 88.44 86 PHE A CA 1
ATOM 693 C C . PHE A 1 86 ? -15.509 0.132 2.064 1.00 88.44 86 PHE A C 1
ATOM 695 O O . PHE A 1 86 ? -16.573 -0.389 2.403 1.00 88.44 86 PHE A O 1
ATOM 702 N N . PHE A 1 87 ? -14.525 0.317 2.944 1.00 83.94 87 PHE A N 1
ATOM 703 C CA . PHE A 1 87 ? -14.614 -0.153 4.330 1.00 83.94 87 PHE A CA 1
ATOM 704 C C . PHE A 1 87 ? -15.730 0.477 5.149 1.00 83.94 87 PHE A C 1
ATOM 706 O O . PHE A 1 87 ? -16.200 -0.150 6.100 1.00 83.94 87 PHE A O 1
ATOM 713 N N . ARG A 1 88 ? -16.189 1.673 4.772 1.00 78.00 88 ARG A N 1
ATOM 714 C CA . ARG A 1 88 ? -17.330 2.323 5.426 1.00 78.00 88 ARG A CA 1
ATOM 715 C C . ARG A 1 88 ? -18.640 1.563 5.215 1.00 78.00 88 ARG A C 1
ATOM 717 O O . ARG A 1 88 ? -19.520 1.648 6.064 1.00 78.00 88 ARG A O 1
ATOM 724 N N . PHE A 1 89 ? -18.754 0.799 4.131 1.00 82.19 89 PHE A N 1
ATOM 725 C CA . PHE A 1 89 ? -19.986 0.106 3.754 1.00 82.19 89 PHE A CA 1
ATOM 726 C C . PHE A 1 89 ? -20.066 -1.334 4.274 1.00 82.19 89 PHE A C 1
ATOM 728 O O . PHE A 1 89 ? -21.129 -1.947 4.218 1.00 82.19 89 PHE A O 1
ATOM 735 N N . ILE A 1 90 ? -18.965 -1.893 4.791 1.00 85.38 90 ILE A N 1
ATOM 736 C CA . ILE A 1 90 ? -18.848 -3.337 5.019 1.00 85.38 90 ILE A CA 1
ATOM 737 C C . ILE A 1 90 ? -18.565 -3.656 6.491 1.00 85.38 90 ILE A C 1
ATOM 739 O O . ILE A 1 90 ? -17.489 -3.378 7.034 1.00 85.38 90 ILE A O 1
ATOM 743 N N . LYS A 1 91 ? -19.521 -4.342 7.127 1.00 83.25 91 LYS A N 1
ATOM 744 C CA . LYS A 1 91 ? -19.397 -4.903 8.481 1.00 83.25 91 LYS A CA 1
ATOM 745 C C . LYS A 1 91 ? -18.854 -6.337 8.431 1.00 83.25 91 LYS A C 1
ATOM 747 O O . LYS A 1 91 ? -19.560 -7.291 8.723 1.00 83.25 91 LYS A O 1
ATOM 752 N N . LEU A 1 92 ? -17.594 -6.484 8.037 1.00 85.56 92 LEU A N 1
ATOM 753 C CA . LEU A 1 92 ? -16.850 -7.748 8.126 1.00 85.56 92 LEU A CA 1
ATOM 754 C C . LEU A 1 92 ? -15.785 -7.669 9.226 1.00 85.56 92 LEU A C 1
ATOM 756 O O . LEU A 1 92 ? -15.352 -6.573 9.597 1.00 85.56 92 LEU A O 1
ATOM 760 N N . SER A 1 93 ? -15.335 -8.827 9.715 1.00 90.19 93 SER A N 1
ATOM 761 C CA . SER A 1 93 ? -14.151 -8.900 10.576 1.00 90.19 93 SER A CA 1
ATOM 762 C C . SER A 1 93 ? -12.904 -8.441 9.812 1.00 90.19 93 SER A C 1
ATOM 764 O O . SER A 1 93 ? -12.830 -8.547 8.586 1.00 90.19 93 SER A O 1
ATOM 766 N N . ASN A 1 94 ? -11.903 -7.930 10.530 1.00 89.88 94 ASN A N 1
ATOM 767 C CA . ASN A 1 94 ? -10.691 -7.383 9.913 1.00 89.88 94 ASN A CA 1
ATOM 768 C C . ASN A 1 94 ? -9.937 -8.418 9.058 1.00 89.88 94 ASN A C 1
ATOM 770 O O . ASN A 1 94 ? -9.441 -8.079 7.987 1.00 89.88 94 ASN A O 1
ATOM 774 N N . LEU A 1 95 ? -9.920 -9.688 9.479 1.00 90.31 95 LEU A N 1
ATOM 775 C CA . LEU A 1 95 ? -9.314 -10.779 8.707 1.00 90.31 95 LEU A CA 1
ATOM 776 C C . LEU A 1 95 ? -10.059 -11.045 7.392 1.00 90.31 95 LEU A C 1
ATOM 778 O O . LEU A 1 95 ? -9.423 -11.185 6.351 1.00 90.31 95 LEU A O 1
ATOM 782 N N . LEU A 1 96 ? -11.396 -11.057 7.416 1.00 90.62 96 LEU A N 1
ATOM 783 C CA . LEU A 1 96 ? -12.200 -11.248 6.205 1.00 90.62 96 LEU A CA 1
ATOM 784 C C . LEU A 1 96 ? -12.062 -10.062 5.247 1.00 90.62 96 LEU A C 1
ATOM 786 O O . LEU A 1 96 ? -11.938 -10.264 4.042 1.00 90.62 96 LEU A O 1
ATOM 790 N N . LYS A 1 97 ? -12.016 -8.829 5.775 1.00 90.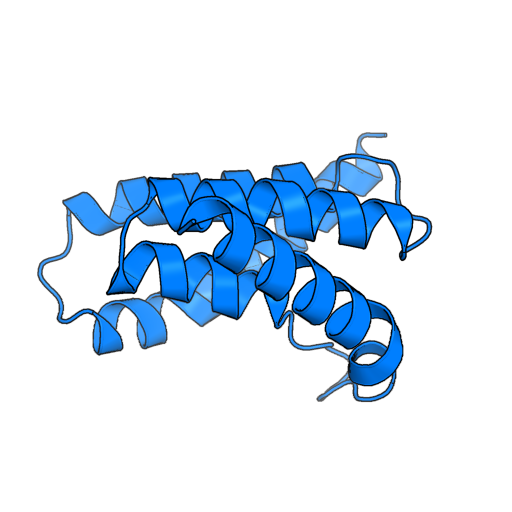25 97 LYS A N 1
ATOM 791 C CA . LYS A 1 97 ? -11.729 -7.633 4.969 1.00 90.25 97 LYS A CA 1
ATOM 792 C C . LYS A 1 97 ? -10.388 -7.763 4.260 1.00 90.25 97 LYS A C 1
ATOM 794 O O . LYS A 1 97 ? -10.331 -7.534 3.060 1.00 90.25 97 LYS A O 1
ATOM 799 N N . LEU A 1 98 ? -9.337 -8.159 4.978 1.00 91.31 98 LEU A N 1
ATOM 800 C CA . LEU A 1 98 ? -8.019 -8.358 4.384 1.00 91.31 98 LEU A CA 1
ATOM 801 C C . LEU A 1 98 ? -8.072 -9.405 3.267 1.00 91.31 98 LEU A C 1
ATOM 803 O O . LEU A 1 98 ? -7.678 -9.102 2.150 1.00 91.31 98 LEU A O 1
ATOM 807 N N . LEU A 1 99 ? -8.592 -10.603 3.544 1.00 91.56 99 LEU A N 1
ATOM 808 C CA . LEU A 1 99 ? -8.591 -11.707 2.578 1.00 91.56 99 LEU A CA 1
ATOM 809 C C . LEU A 1 99 ? -9.356 -11.383 1.290 1.00 91.56 99 LEU A C 1
ATOM 811 O O . LEU A 1 99 ? -8.911 -11.758 0.211 1.00 91.56 99 LEU A O 1
ATOM 815 N N . ILE A 1 100 ? -10.480 -10.671 1.394 1.00 91.75 100 ILE A N 1
ATOM 816 C CA . ILE A 1 100 ? -11.317 -10.336 0.236 1.00 91.75 100 ILE A CA 1
ATOM 817 C C . ILE A 1 100 ? -10.730 -9.159 -0.550 1.00 91.75 100 ILE A C 1
ATOM 819 O O . ILE A 1 100 ? -10.687 -9.196 -1.777 1.00 91.75 100 ILE A O 1
ATOM 823 N N . PHE A 1 101 ? -10.279 -8.105 0.135 1.00 91.62 101 PHE A N 1
ATOM 824 C CA . PHE A 1 101 ? -9.848 -6.879 -0.537 1.00 91.62 101 PHE A CA 1
ATOM 825 C C . PHE A 1 101 ? -8.415 -6.926 -1.050 1.00 91.62 101 PHE A C 1
ATOM 827 O O . PHE A 1 101 ? -8.117 -6.252 -2.029 1.00 91.62 101 PHE A O 1
ATOM 834 N N . LEU A 1 102 ? -7.526 -7.700 -0.428 1.00 92.31 102 LEU A N 1
ATOM 835 C CA . LEU A 1 102 ? -6.124 -7.775 -0.831 1.00 92.31 102 LEU A CA 1
ATOM 836 C C . LEU A 1 102 ? -5.937 -8.176 -2.306 1.00 92.31 102 LEU A C 1
ATOM 838 O O . LEU A 1 102 ? -5.244 -7.429 -2.994 1.00 92.31 102 LEU A O 1
ATOM 842 N N . PRO A 1 103 ? -6.564 -9.243 -2.848 1.00 92.75 103 PRO A N 1
ATOM 843 C CA . PRO A 1 103 ? -6.414 -9.571 -4.268 1.00 92.75 103 PRO A CA 1
ATOM 844 C C . PRO A 1 103 ? -6.939 -8.457 -5.184 1.00 92.75 103 PRO A C 1
ATOM 846 O O . PRO A 1 103 ? -6.291 -8.118 -6.169 1.00 92.75 103 PRO A O 1
ATOM 849 N N . ILE A 1 104 ? -8.067 -7.833 -4.829 1.00 93.56 104 ILE A N 1
ATOM 850 C CA . ILE A 1 104 ? -8.657 -6.722 -5.593 1.00 93.56 104 ILE A CA 1
ATOM 851 C C . ILE A 1 104 ? -7.694 -5.530 -5.627 1.00 93.56 104 ILE A C 1
ATOM 853 O O . ILE A 1 104 ? -7.440 -4.948 -6.676 1.00 93.56 104 ILE A O 1
ATOM 857 N N . ILE A 1 105 ? -7.126 -5.184 -4.475 1.00 94.81 105 ILE A N 1
ATOM 858 C CA . ILE A 1 105 ? -6.198 -4.063 -4.326 1.00 94.81 105 ILE A CA 1
ATOM 859 C C . ILE A 1 105 ? -4.874 -4.331 -5.032 1.00 94.81 105 ILE A C 1
ATOM 861 O O . ILE A 1 105 ? -4.285 -3.401 -5.567 1.00 94.81 105 ILE A O 1
ATOM 865 N N . LEU A 1 106 ? -4.419 -5.582 -5.069 1.00 94.00 106 LEU A N 1
ATOM 866 C CA . LEU A 1 106 ? -3.221 -5.967 -5.807 1.00 94.00 106 LEU A CA 1
ATOM 867 C C . LEU A 1 106 ? -3.411 -5.722 -7.308 1.00 94.00 106 LEU A C 1
ATOM 869 O O . LEU A 1 106 ? -2.572 -5.079 -7.927 1.00 94.00 106 LEU A O 1
ATOM 873 N N . VAL A 1 107 ? -4.557 -6.121 -7.868 1.00 94.00 107 VAL A N 1
ATOM 874 C CA . VAL A 1 107 ? -4.891 -5.830 -9.273 1.00 94.00 107 VAL A CA 1
ATOM 875 C C . VAL A 1 107 ? -4.980 -4.323 -9.523 1.00 94.00 107 VAL A C 1
ATOM 877 O O . VAL A 1 107 ? -4.403 -3.829 -10.487 1.00 94.00 107 VAL A O 1
ATOM 880 N N . ILE A 1 108 ? -5.659 -3.575 -8.648 1.00 95.25 108 ILE A N 1
ATOM 881 C CA . ILE A 1 108 ? -5.766 -2.111 -8.772 1.00 95.25 108 ILE A CA 1
ATOM 882 C C . ILE A 1 108 ? -4.386 -1.454 -8.727 1.00 95.25 108 ILE A C 1
ATOM 884 O O . ILE A 1 108 ? -4.123 -0.544 -9.507 1.00 95.25 108 ILE A O 1
ATOM 888 N N . TYR A 1 109 ? -3.507 -1.917 -7.839 1.00 95.44 109 TYR A N 1
ATOM 889 C CA . TYR A 1 109 ? -2.149 -1.408 -7.724 1.00 95.44 109 TYR A CA 1
ATOM 890 C C . TYR A 1 109 ? -1.380 -1.570 -9.036 1.00 95.44 109 TYR A C 1
ATOM 892 O O . TYR A 1 109 ? -0.834 -0.585 -9.518 1.00 95.44 109 TYR A O 1
ATOM 900 N N . GLU A 1 110 ? -1.391 -2.764 -9.634 1.00 93.50 110 GLU A N 1
ATOM 901 C CA . GLU A 1 110 ? -0.693 -3.019 -10.903 1.00 93.50 110 GLU A CA 1
ATOM 902 C C . GLU A 1 110 ? -1.279 -2.206 -12.064 1.00 93.50 110 GLU A C 1
ATOM 904 O O . GLU A 1 110 ? -0.553 -1.661 -12.891 1.00 93.50 110 GLU A O 1
ATOM 909 N N . VAL A 1 111 ? -2.605 -2.055 -12.119 1.00 94.88 111 VAL A N 1
ATOM 910 C CA . VAL A 1 111 ? -3.241 -1.209 -13.139 1.00 94.88 111 VAL A CA 1
ATOM 911 C C . VAL A 1 111 ? -2.832 0.257 -12.969 1.00 94.88 111 VAL A C 1
ATOM 913 O O . VAL A 1 111 ? -2.536 0.927 -13.956 1.00 94.88 111 VAL A O 1
ATOM 916 N N . LEU A 1 112 ? -2.792 0.760 -11.732 1.00 95.00 112 LEU A N 1
ATOM 917 C CA . LEU A 1 112 ? -2.395 2.138 -11.440 1.00 95.00 112 LEU A CA 1
ATOM 918 C C . LEU A 1 112 ? -0.921 2.397 -11.742 1.00 95.00 112 LEU A C 1
ATOM 920 O O . LEU A 1 112 ? -0.609 3.432 -12.328 1.00 95.00 112 LEU A O 1
ATOM 924 N N . THR A 1 113 ? -0.021 1.486 -11.369 1.00 92.69 113 THR A N 1
ATOM 925 C CA . THR A 1 113 ? 1.413 1.644 -11.643 1.00 92.69 113 THR A CA 1
ATOM 926 C C . THR A 1 113 ? 1.678 1.660 -13.140 1.00 92.69 113 THR A C 1
ATOM 928 O O . THR A 1 113 ? 2.392 2.545 -13.605 1.00 92.69 113 THR A O 1
ATOM 931 N N . LEU A 1 114 ? 1.059 0.750 -13.899 1.00 93.12 114 LEU A N 1
ATOM 932 C CA . LEU A 1 114 ? 1.152 0.737 -15.356 1.00 93.12 114 LEU A CA 1
ATOM 933 C C . LEU A 1 114 ? 0.589 2.031 -15.948 1.00 93.12 114 LEU A C 1
ATOM 935 O O . LEU A 1 114 ? 1.279 2.709 -16.699 1.00 93.12 114 LEU A O 1
ATOM 939 N N . PHE A 1 115 ? -0.629 2.423 -15.573 1.00 94.75 115 PHE A N 1
ATOM 940 C CA . PHE A 1 115 ? -1.250 3.644 -16.089 1.00 94.75 115 PHE A CA 1
ATOM 941 C C . PHE A 1 115 ? -0.390 4.892 -15.838 1.00 94.75 115 PHE A C 1
ATOM 943 O O . PHE A 1 115 ? -0.192 5.697 -16.745 1.00 94.75 115 PHE A O 1
ATOM 950 N N . LEU A 1 116 ? 0.155 5.041 -14.627 1.00 93.31 116 LEU A N 1
ATOM 951 C CA . LEU A 1 116 ? 1.001 6.181 -14.271 1.00 93.31 116 LEU A CA 1
ATOM 952 C C . LEU A 1 116 ? 2.353 6.165 -14.990 1.00 93.31 116 LEU A C 1
ATOM 954 O O . LEU A 1 116 ? 2.851 7.231 -15.327 1.00 93.31 116 LEU A O 1
ATOM 958 N N . GLN A 1 117 ? 2.933 4.991 -15.249 1.00 91.19 117 GLN A N 1
ATOM 959 C CA . GLN A 1 117 ? 4.161 4.880 -16.045 1.00 91.19 117 GLN A CA 1
ATOM 960 C C . GLN A 1 117 ? 3.955 5.318 -17.491 1.00 91.19 117 GLN A C 1
ATOM 962 O O . GLN A 1 117 ? 4.844 5.929 -18.062 1.00 91.19 117 GLN A O 1
ATOM 967 N N . TRP A 1 118 ? 2.799 5.011 -18.081 1.00 89.44 118 TRP A N 1
ATOM 968 C CA . TRP A 1 118 ? 2.477 5.418 -19.452 1.00 89.44 118 TRP A CA 1
ATOM 969 C C . TRP A 1 118 ? 2.171 6.915 -19.588 1.00 89.44 118 TRP A C 1
ATOM 971 O O . TRP A 1 118 ? 2.216 7.446 -20.695 1.00 89.44 118 TRP A O 1
ATOM 981 N N . ALA A 1 119 ? 1.813 7.585 -18.493 1.00 86.50 119 ALA A N 1
ATOM 982 C CA . ALA A 1 119 ? 1.425 8.993 -18.496 1.00 86.50 119 ALA A CA 1
ATOM 983 C C . ALA A 1 119 ? 2.605 9.975 -18.345 1.00 86.50 119 ALA A C 1
ATOM 985 O O . ALA A 1 119 ? 2.390 11.180 -18.490 1.00 86.50 119 ALA A O 1
ATOM 986 N N . ILE A 1 120 ? 3.808 9.484 -18.021 1.00 82.50 120 ILE A N 1
ATOM 987 C CA . ILE A 1 120 ? 5.034 10.264 -17.764 1.00 82.50 120 ILE A CA 1
ATOM 988 C C . ILE A 1 120 ? 6.043 9.979 -18.874 1.00 82.50 120 ILE A C 1
ATOM 990 O O . ILE A 1 120 ? 6.641 10.957 -19.372 1.00 82.50 120 ILE A O 1
#

Secondary structure (DSSP, 8-state):
-HHHHHHHHHHHHHHHHHHTGGG--BTTB---HHHHHHHHHHHHT-HHHHHHHHHHHHHHHHHHTTSPTTHHHHHHHHHHHHHHHHHTT----HHHHHHHHHHHHHHHHHHHHHHHHHT-

Radius of gyration: 13.78 Å; chains: 1; bounding box: 37×28×38 Å

Foldseek 3Di:
DVLVVLLVVLLVLLCCQLPPQVVPADVNHGDRSLLLVLLLCCLVPNLVSSLSSLQNSQQSNCVRPVAPGCLSSVLSNVLSVVLVVVVVVDDDDSVVSSVVSVVVSVVSSVVSSVVVSVVD

pLDDT: mean 92.35, std 4.35, range [78.0, 97.75]